Protein AF-A0A948PVT1-F1 (afdb_monomer)

Structure (mmCIF, N/CA/C/O backbone):
data_AF-A0A948PVT1-F1
#
_entry.id   AF-A0A948PVT1-F1
#
loop_
_atom_site.group_PDB
_atom_site.id
_atom_site.type_symbol
_atom_site.label_atom_id
_atom_site.label_alt_id
_atom_site.label_comp_id
_atom_site.label_asym_id
_atom_site.label_entity_id
_atom_site.label_seq_id
_atom_site.pdbx_PDB_ins_code
_atom_site.Cartn_x
_atom_site.Cartn_y
_atom_site.Cartn_z
_atom_site.occupancy
_atom_site.B_iso_or_equiv
_atom_site.auth_seq_id
_atom_site.auth_comp_id
_atom_site.auth_asym_id
_atom_site.auth_atom_id
_atom_site.pdbx_PDB_model_num
ATOM 1 N N . MET A 1 1 ? 35.122 -0.628 42.387 1.00 59.91 1 MET A N 1
ATOM 2 C CA . MET A 1 1 ? 34.030 0.249 41.908 1.00 59.91 1 MET A CA 1
ATOM 3 C C . MET A 1 1 ? 33.769 1.309 42.968 1.00 59.91 1 MET A C 1
ATOM 5 O O . MET A 1 1 ? 33.605 0.951 44.127 1.00 59.91 1 MET A O 1
ATOM 9 N N . ASN A 1 2 ? 33.865 2.592 42.617 1.00 80.88 2 ASN A N 1
ATOM 10 C CA . ASN A 1 2 ? 33.897 3.679 43.599 1.00 80.88 2 ASN A CA 1
ATOM 11 C C . ASN A 1 2 ? 32.491 3.913 44.185 1.00 80.88 2 ASN A C 1
ATOM 13 O O . ASN A 1 2 ? 31.532 3.986 43.420 1.00 80.88 2 ASN A O 1
ATOM 17 N N . LYS A 1 3 ? 32.343 4.047 45.511 1.00 75.31 3 LYS A N 1
ATOM 18 C CA . LYS A 1 3 ? 31.024 4.254 46.158 1.00 75.31 3 LYS A CA 1
ATOM 19 C C . LYS A 1 3 ? 30.284 5.476 45.589 1.00 75.31 3 LYS A C 1
ATOM 21 O O . LYS A 1 3 ? 29.066 5.450 45.453 1.00 75.31 3 LYS A O 1
ATOM 26 N N . ALA A 1 4 ? 31.037 6.493 45.169 1.00 77.19 4 ALA A N 1
ATOM 27 C CA . ALA A 1 4 ? 30.520 7.679 44.489 1.00 77.19 4 ALA A CA 1
ATOM 28 C C . ALA A 1 4 ? 29.874 7.375 43.121 1.00 77.19 4 ALA A C 1
ATOM 30 O O . ALA A 1 4 ? 28.862 7.972 42.775 1.00 77.19 4 ALA A O 1
ATOM 31 N N . ILE A 1 5 ? 30.415 6.413 42.365 1.00 76.62 5 ILE A N 1
ATOM 32 C CA . ILE A 1 5 ? 29.884 6.017 41.049 1.00 76.62 5 ILE A CA 1
ATOM 33 C C . ILE A 1 5 ? 28.556 5.268 41.216 1.00 76.62 5 ILE A C 1
ATOM 35 O O . ILE A 1 5 ? 27.619 5.501 40.460 1.00 76.62 5 ILE A O 1
ATOM 39 N N . ILE A 1 6 ? 28.451 4.416 42.241 1.00 80.38 6 ILE A N 1
ATOM 40 C CA . ILE A 1 6 ? 27.217 3.681 42.560 1.00 80.38 6 ILE A CA 1
ATOM 41 C C . ILE A 1 6 ? 26.116 4.646 43.014 1.00 80.38 6 ILE A C 1
ATOM 43 O O . ILE A 1 6 ? 24.983 4.533 42.556 1.00 80.38 6 ILE A O 1
ATOM 47 N N . ALA A 1 7 ? 26.450 5.625 43.862 1.00 79.56 7 ALA A N 1
ATOM 48 C CA . ALA A 1 7 ? 25.503 6.649 44.294 1.00 79.56 7 ALA A CA 1
ATOM 49 C C . ALA A 1 7 ? 25.009 7.500 43.112 1.00 79.56 7 ALA A C 1
ATOM 51 O O . ALA A 1 7 ? 23.809 7.704 42.971 1.00 79.56 7 ALA A O 1
ATOM 52 N N . PHE A 1 8 ? 25.909 7.930 42.222 1.00 82.62 8 PHE A N 1
ATOM 53 C CA . PHE A 1 8 ? 25.546 8.714 41.039 1.00 82.62 8 PHE A CA 1
ATOM 54 C C . PHE A 1 8 ? 24.631 7.943 40.073 1.00 82.62 8 PHE A C 1
ATOM 56 O O . PHE A 1 8 ? 23.609 8.473 39.642 1.00 82.62 8 PHE A O 1
ATOM 63 N N . LEU A 1 9 ? 24.952 6.678 39.778 1.00 80.62 9 LEU A N 1
ATOM 64 C CA . LEU A 1 9 ? 24.106 5.805 38.955 1.00 80.62 9 LEU A CA 1
ATOM 65 C C . LEU A 1 9 ? 22.734 5.564 39.596 1.00 80.62 9 LEU A C 1
ATOM 67 O O . LEU A 1 9 ? 21.724 5.617 38.900 1.00 80.62 9 LEU A O 1
ATOM 71 N N . GLY A 1 10 ? 22.686 5.355 40.914 1.00 82.56 10 GLY A N 1
ATOM 72 C CA . GLY A 1 10 ? 21.432 5.206 41.653 1.00 82.56 10 GLY A CA 1
ATOM 73 C C . GLY A 1 10 ? 20.537 6.442 41.540 1.00 82.56 10 GLY A C 1
ATOM 74 O O . GLY A 1 10 ? 19.354 6.317 41.227 1.00 82.56 10 GLY A O 1
ATOM 75 N N . THR A 1 11 ? 21.103 7.639 41.709 1.00 85.25 11 THR A N 1
ATOM 76 C CA . THR A 1 11 ? 20.364 8.903 41.569 1.00 85.25 11 THR A CA 1
ATOM 77 C C . THR A 1 11 ? 19.876 9.125 40.138 1.00 85.25 11 THR A C 1
ATOM 79 O O . THR A 1 11 ? 18.747 9.568 39.941 1.00 85.25 11 THR A O 1
A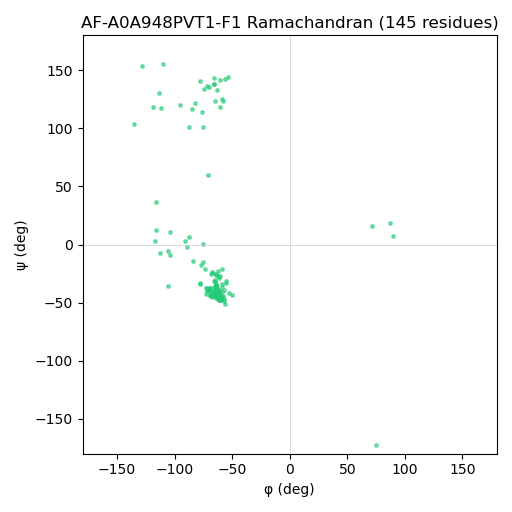TOM 82 N N . LEU A 1 12 ? 20.689 8.782 39.132 1.00 84.50 12 LEU A N 1
ATOM 83 C CA . LEU A 1 12 ? 20.317 8.906 37.720 1.00 84.50 12 LEU A CA 1
ATOM 84 C C . LEU A 1 12 ? 19.137 7.988 37.360 1.00 84.50 12 LEU A C 1
ATOM 86 O O . LEU A 1 12 ? 18.177 8.428 36.731 1.00 84.50 12 LEU A O 1
ATOM 90 N N . VAL A 1 13 ? 19.182 6.726 37.797 1.00 81.94 13 VAL A N 1
ATOM 91 C CA . VAL A 1 13 ? 18.096 5.758 37.575 1.00 81.94 13 VAL A CA 1
ATOM 92 C C . VAL A 1 13 ? 16.823 6.198 38.297 1.00 81.94 13 VAL A C 1
ATOM 94 O O . VAL A 1 13 ? 15.740 6.139 37.720 1.00 81.94 13 VAL A O 1
ATOM 97 N N . PHE A 1 14 ? 16.941 6.698 39.527 1.00 83.56 14 PHE A N 1
ATOM 98 C CA . PHE A 1 14 ? 15.799 7.209 40.280 1.00 83.56 14 PHE A CA 1
ATOM 99 C C . PHE A 1 14 ? 15.167 8.441 39.618 1.00 83.56 14 PHE A C 1
ATOM 101 O O . PHE A 1 14 ? 13.946 8.520 39.521 1.00 83.56 14 PHE A O 1
ATOM 108 N N . ALA A 1 15 ? 15.976 9.369 39.097 1.00 79.81 15 ALA A N 1
ATOM 109 C CA . ALA A 1 15 ? 15.487 10.540 38.368 1.00 79.81 15 ALA A CA 1
ATOM 110 C C . ALA A 1 15 ? 14.762 10.159 37.064 1.00 79.81 15 ALA A C 1
ATOM 112 O O . ALA A 1 15 ? 13.715 10.730 36.757 1.00 79.81 15 ALA A O 1
ATOM 113 N N . LEU A 1 16 ? 15.275 9.166 36.326 1.00 78.06 16 LEU A N 1
ATOM 114 C CA . LEU A 1 16 ? 14.607 8.609 35.144 1.00 78.06 16 LEU A CA 1
ATOM 115 C C . LEU A 1 16 ? 13.286 7.914 35.506 1.00 78.06 16 LEU A C 1
ATOM 117 O O . LEU A 1 16 ? 12.294 8.056 34.797 1.00 78.06 16 LEU A O 1
ATOM 121 N N . PHE A 1 17 ? 13.239 7.199 36.629 1.00 77.81 17 PHE A N 1
ATOM 122 C CA . PHE A 1 17 ? 12.006 6.572 37.098 1.00 77.81 17 PHE A CA 1
ATOM 123 C C . PHE A 1 17 ? 10.960 7.623 37.503 1.00 77.81 17 PHE A C 1
ATOM 125 O O . PHE A 1 17 ? 9.802 7.545 37.092 1.00 77.81 17 PHE A O 1
ATOM 132 N N . LEU A 1 18 ? 11.374 8.667 38.229 1.00 76.81 18 LEU A N 1
ATOM 133 C CA . LEU A 1 18 ? 10.490 9.767 38.623 1.00 76.81 18 LEU A CA 1
ATOM 134 C C . LEU A 1 18 ? 9.931 10.528 37.416 1.00 76.81 18 LEU A C 1
ATOM 136 O O . LEU A 1 18 ? 8.754 10.888 37.416 1.00 76.81 18 LEU A O 1
ATOM 140 N N . SER A 1 19 ? 10.750 10.761 36.384 1.00 69.38 19 SER A N 1
ATOM 141 C CA . SER A 1 19 ? 10.296 11.460 35.181 1.00 69.38 19 SER A CA 1
ATOM 142 C C . SER A 1 19 ? 9.216 10.659 34.452 1.00 69.38 19 SER A C 1
ATOM 144 O O . SER A 1 19 ? 8.179 11.223 34.114 1.00 69.38 19 SER A O 1
ATOM 146 N N . THR A 1 20 ? 9.383 9.341 34.296 1.00 72.38 20 THR A N 1
ATOM 147 C CA . THR A 1 20 ? 8.369 8.480 33.656 1.00 72.38 20 THR A CA 1
ATOM 148 C C . THR A 1 20 ? 7.032 8.481 34.404 1.00 72.38 20 THR A C 1
ATOM 150 O O . THR A 1 20 ? 5.981 8.571 33.771 1.00 72.38 20 THR A O 1
ATOM 153 N N . MET A 1 21 ? 7.063 8.479 35.742 1.00 69.38 21 MET A N 1
ATOM 154 C CA . MET A 1 21 ? 5.865 8.573 36.588 1.00 69.38 21 MET A CA 1
ATOM 155 C C . MET A 1 21 ? 5.159 9.931 36.446 1.00 69.38 21 MET A C 1
ATOM 157 O O . MET A 1 21 ? 3.934 9.987 36.344 1.00 69.38 21 MET A O 1
ATOM 161 N N . LEU A 1 22 ? 5.924 11.028 36.387 1.00 72.69 22 LEU A N 1
ATOM 162 C CA . LEU A 1 22 ? 5.386 12.374 36.160 1.00 72.69 22 LEU A CA 1
ATOM 163 C C . LEU A 1 22 ? 4.695 12.483 34.794 1.00 72.69 22 LEU A C 1
ATOM 165 O O . LEU A 1 22 ? 3.566 12.970 34.722 1.00 72.69 22 LEU A O 1
ATOM 169 N N . PHE A 1 23 ? 5.320 11.977 33.728 1.00 67.38 23 PHE A N 1
ATOM 170 C CA . PHE A 1 23 ? 4.719 11.969 32.391 1.00 67.38 23 PHE A CA 1
ATOM 171 C C . PHE A 1 23 ? 3.448 11.115 32.322 1.00 67.38 23 PHE A C 1
ATOM 173 O O . PHE A 1 23 ? 2.471 11.551 31.715 1.00 67.38 23 PHE A O 1
ATOM 180 N N . ALA A 1 24 ? 3.426 9.951 32.980 1.00 71.88 24 ALA A N 1
ATOM 181 C CA . ALA A 1 24 ? 2.231 9.111 33.055 1.00 71.88 24 ALA A CA 1
ATOM 182 C C . ALA A 1 24 ? 1.060 9.851 33.726 1.00 71.88 24 ALA A C 1
ATOM 184 O O . ALA A 1 24 ? -0.037 9.902 33.177 1.00 71.88 24 ALA A O 1
ATOM 185 N N . SER A 1 25 ? 1.318 10.523 34.853 1.00 76.38 25 SER A N 1
ATOM 186 C CA . SER A 1 25 ? 0.282 11.273 35.577 1.00 76.38 25 SER A CA 1
ATOM 187 C C . SER A 1 25 ? -0.290 12.454 34.783 1.00 76.38 25 SER A C 1
ATOM 189 O O . SER A 1 25 ? -1.486 12.740 34.858 1.00 76.38 25 SER A O 1
ATOM 191 N N . LEU A 1 26 ? 0.549 13.130 33.991 1.00 85.56 26 LEU A N 1
ATOM 192 C CA . LEU A 1 26 ? 0.132 14.258 33.162 1.00 85.56 26 LEU A CA 1
ATOM 193 C C . LEU A 1 26 ? -0.719 13.791 31.975 1.00 85.56 26 LEU A C 1
ATOM 195 O O . LEU A 1 26 ? -1.706 14.441 31.632 1.00 85.56 26 LEU A O 1
ATOM 199 N N . LEU A 1 27 ? -0.367 12.642 31.391 1.00 82.44 27 LEU A N 1
ATOM 200 C CA . LEU A 1 27 ? -1.137 12.016 30.322 1.00 82.44 27 LEU A CA 1
ATOM 201 C C . LEU A 1 27 ? -2.530 11.586 30.809 1.00 82.44 27 LEU A C 1
ATOM 203 O O . LEU A 1 27 ? -3.523 11.867 30.139 1.00 82.44 27 LEU A O 1
ATOM 207 N N . ASP A 1 28 ? -2.615 10.976 31.994 1.00 86.44 28 ASP A N 1
ATOM 208 C CA . ASP A 1 28 ? -3.887 10.563 32.599 1.00 86.44 28 ASP A CA 1
ATOM 209 C C . ASP A 1 28 ? -4.797 11.757 32.900 1.00 86.44 28 ASP A C 1
ATOM 211 O O . ASP A 1 28 ? -6.001 11.711 32.633 1.00 86.44 28 ASP A O 1
ATOM 215 N N . ALA A 1 29 ? -4.230 12.850 33.419 1.00 88.44 29 ALA A N 1
ATOM 216 C CA . ALA A 1 29 ? -4.981 14.069 33.694 1.00 88.44 29 ALA A CA 1
ATOM 217 C C . ALA A 1 29 ? -5.568 14.682 32.412 1.00 88.44 29 ALA A C 1
ATOM 219 O O . ALA A 1 29 ? -6.722 15.114 32.405 1.00 88.44 29 ALA A O 1
ATOM 220 N N . GLU A 1 30 ? -4.809 14.696 31.315 1.00 90.12 30 GLU A N 1
ATOM 221 C CA . GLU A 1 30 ? -5.286 15.226 30.036 1.00 90.12 30 GLU A CA 1
ATOM 222 C C . GLU A 1 30 ? -6.335 14.306 29.391 1.00 90.12 30 GLU A C 1
ATOM 224 O O . GLU A 1 30 ? -7.372 14.780 28.925 1.00 90.12 30 GLU A O 1
ATOM 229 N N . LEU A 1 31 ? -6.141 12.984 29.464 1.00 89.62 31 LEU A N 1
ATOM 230 C CA . LEU A 1 31 ? -7.148 12.002 29.051 1.00 89.62 31 LEU A CA 1
ATOM 231 C C . LEU A 1 31 ? -8.459 12.165 29.827 1.00 89.62 31 LEU A C 1
ATOM 233 O O . LEU A 1 31 ? -9.535 12.089 29.235 1.00 89.62 31 LEU A O 1
ATOM 237 N N . GLN A 1 32 ? -8.395 12.420 31.137 1.00 90.62 32 GLN A N 1
ATOM 238 C CA . GLN A 1 32 ? -9.593 12.678 31.936 1.00 90.62 32 GLN A CA 1
ATOM 239 C C . GLN A 1 32 ? -10.319 13.951 31.500 1.00 90.62 32 GLN A C 1
ATOM 241 O O . GLN A 1 32 ? -11.545 13.926 31.405 1.00 90.62 32 GLN A O 1
ATOM 246 N N . LYS A 1 33 ? -9.600 15.037 31.188 1.00 93.88 33 LYS A N 1
ATOM 247 C CA . LYS A 1 33 ? -10.225 16.260 30.657 1.00 93.88 33 LYS A CA 1
ATOM 248 C C . LYS A 1 33 ? -10.936 16.001 29.331 1.00 93.88 33 LYS A C 1
ATOM 250 O O . LYS A 1 33 ? -12.067 16.447 29.161 1.00 93.88 33 LYS A O 1
ATOM 255 N N . LEU A 1 34 ? -10.311 15.253 28.418 1.00 93.31 34 LEU A N 1
ATOM 256 C CA . LEU A 1 34 ? -10.924 14.879 27.139 1.00 93.31 34 LEU A CA 1
ATOM 257 C C . LEU A 1 34 ? -12.197 14.047 27.353 1.00 93.31 34 LEU A C 1
ATOM 259 O O . LEU A 1 34 ? -13.237 14.364 26.776 1.00 93.31 34 LEU A O 1
ATOM 263 N N . LYS A 1 35 ? -12.156 13.061 28.260 1.00 90.38 35 LYS A N 1
ATOM 264 C CA . LYS A 1 35 ? -13.336 12.262 28.636 1.00 90.38 35 LYS A CA 1
ATOM 265 C C . LYS A 1 35 ? -14.449 13.115 29.249 1.00 90.38 35 LYS A C 1
ATOM 267 O O . LYS A 1 35 ? -15.611 12.939 28.895 1.00 90.38 35 LYS A O 1
ATOM 272 N N . GL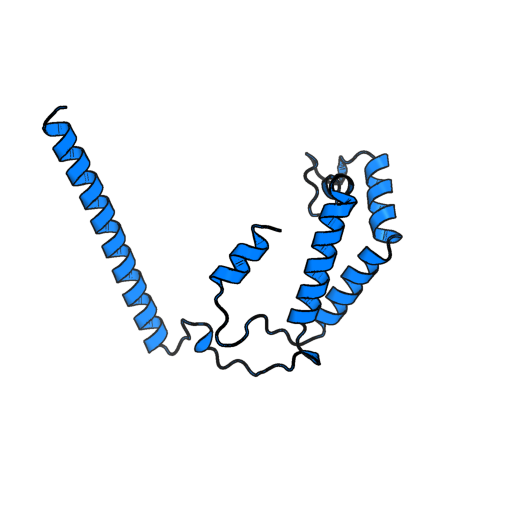N A 1 36 ? -14.114 14.055 30.134 1.00 92.81 36 GLN A N 1
ATOM 273 C CA . GLN A 1 36 ? -15.078 14.994 30.727 1.00 92.81 36 GLN A CA 1
ATOM 274 C C . GLN A 1 36 ? -15.690 15.939 29.687 1.00 92.81 36 GLN A C 1
ATOM 276 O O . GLN A 1 36 ? -16.860 16.294 29.799 1.00 92.81 36 GLN A O 1
ATOM 281 N N . ALA A 1 37 ? -14.928 16.305 28.656 1.00 94.38 37 ALA A N 1
ATOM 282 C CA . ALA A 1 37 ? -15.413 17.069 27.511 1.00 94.38 37 ALA A CA 1
ATOM 283 C C . ALA A 1 37 ? -16.253 16.230 26.526 1.00 94.38 37 ALA A C 1
ATOM 285 O O . ALA A 1 37 ? -16.701 16.753 25.507 1.00 94.38 37 ALA A O 1
ATOM 286 N N . GLY A 1 38 ? -16.464 14.937 26.802 1.00 88.88 38 GLY A N 1
ATOM 287 C CA . GLY A 1 38 ? -17.207 14.027 25.932 1.00 88.88 38 GLY A CA 1
ATOM 288 C C . GLY A 1 38 ? -16.461 13.654 24.650 1.00 88.88 38 GLY A C 1
ATOM 289 O O . GLY A 1 38 ? -17.084 13.167 23.709 1.00 88.88 38 GLY A O 1
ATOM 290 N N . ILE A 1 39 ? -15.147 13.892 24.591 1.00 89.00 39 ILE A N 1
ATOM 291 C CA . ILE A 1 39 ? -14.308 13.525 23.451 1.00 89.00 39 ILE A CA 1
ATOM 292 C C . ILE A 1 39 ? -13.941 12.042 23.593 1.00 89.00 39 ILE A C 1
ATOM 294 O O . ILE A 1 39 ? -13.319 11.674 24.593 1.00 89.00 39 ILE A O 1
ATOM 298 N N . PRO A 1 40 ? -14.284 11.192 22.608 1.00 85.31 40 PRO A N 1
ATOM 299 C CA . PRO A 1 40 ? -13.870 9.797 22.599 1.00 85.31 40 PRO A CA 1
ATOM 300 C C . PRO A 1 40 ? -12.344 9.689 22.627 1.00 85.31 40 PRO A C 1
ATOM 302 O O . PRO A 1 40 ? -11.652 10.257 21.783 1.00 85.31 40 PRO A O 1
ATOM 305 N N . THR A 1 41 ? -11.822 8.951 23.597 1.00 87.31 41 THR A N 1
ATOM 306 C CA . THR A 1 41 ? -10.380 8.704 23.777 1.00 87.31 41 THR A CA 1
ATOM 307 C C . THR A 1 41 ? -9.961 7.305 23.335 1.00 87.31 41 THR A C 1
ATOM 309 O O . THR A 1 41 ? -8.769 7.022 23.237 1.00 87.31 41 THR A O 1
ATOM 312 N N . ALA A 1 42 ? -10.934 6.444 23.033 1.00 79.94 42 ALA A N 1
ATOM 313 C CA . ALA A 1 42 ? -10.726 5.102 22.511 1.00 79.94 42 ALA A CA 1
ATOM 314 C C . ALA A 1 42 ? -11.564 4.872 21.244 1.00 79.94 42 ALA A C 1
ATOM 316 O O . ALA A 1 42 ? -12.616 5.484 21.049 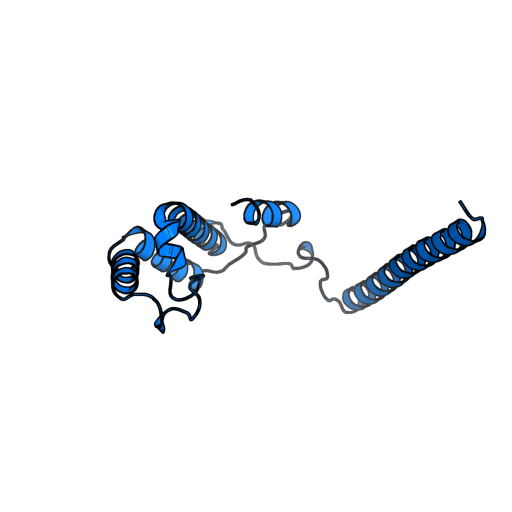1.00 79.94 42 ALA A O 1
ATOM 317 N N . ILE A 1 43 ? -11.110 3.974 20.366 1.00 72.62 43 ILE A N 1
ATOM 318 C CA . ILE A 1 43 ? -11.801 3.686 19.097 1.00 72.62 43 ILE A CA 1
ATOM 319 C C . ILE A 1 43 ? -13.168 3.038 19.359 1.00 72.62 43 ILE A C 1
ATOM 321 O O . ILE A 1 43 ? -14.110 3.255 18.606 1.00 72.62 43 ILE A O 1
ATOM 325 N N . GLU A 1 44 ? -13.306 2.275 20.442 1.00 75.19 44 GLU A N 1
ATOM 326 C CA . GLU A 1 44 ? -14.543 1.600 20.845 1.00 75.19 44 GLU A CA 1
ATOM 327 C C . GLU A 1 44 ? -15.632 2.585 21.286 1.00 75.19 44 GLU A C 1
ATOM 329 O O . GLU A 1 44 ? -16.819 2.267 21.200 1.00 75.19 44 GLU A O 1
ATOM 334 N N . GLU A 1 45 ? -15.225 3.773 21.743 1.00 79.75 45 GLU A N 1
ATOM 335 C CA . GLU A 1 45 ? -16.112 4.879 22.115 1.00 79.75 45 GLU A CA 1
ATOM 336 C C . GLU A 1 45 ? -16.652 5.603 20.867 1.00 79.75 45 GLU A C 1
ATOM 338 O O . GLU A 1 45 ? -17.682 6.277 20.929 1.00 79.75 45 GLU A O 1
ATOM 343 N N . LEU A 1 46 ? -16.009 5.419 19.706 1.00 76.31 46 LEU A N 1
ATOM 344 C CA . LEU A 1 46 ? -16.541 5.861 18.423 1.00 76.31 46 LEU A CA 1
ATOM 345 C C . LEU A 1 46 ? -17.666 4.898 18.023 1.00 76.31 46 LEU A C 1
ATOM 347 O O . LEU A 1 46 ? -17.425 3.793 17.531 1.00 76.31 46 LEU A O 1
ATOM 351 N N . ASN A 1 47 ? -18.918 5.316 18.222 1.00 76.31 47 ASN A N 1
ATOM 352 C CA . ASN A 1 47 ? -20.115 4.588 17.787 1.00 76.31 47 ASN A CA 1
ATOM 353 C C . ASN A 1 47 ? -20.268 4.622 16.251 1.00 76.31 47 ASN A C 1
ATOM 355 O O . ASN A 1 47 ? -21.217 5.180 15.702 1.00 76.31 47 ASN A O 1
ATOM 359 N N . LEU A 1 48 ? -19.272 4.086 15.544 1.00 77.69 48 LEU A N 1
ATOM 360 C CA . LEU A 1 48 ? -19.226 4.062 14.091 1.00 77.69 48 LEU A CA 1
ATOM 361 C C . LEU A 1 48 ? -20.265 3.063 13.566 1.00 77.69 48 LEU A C 1
ATOM 363 O O . LEU A 1 48 ? -20.329 1.936 14.076 1.00 77.69 48 LEU A O 1
ATOM 367 N N . PRO A 1 49 ? -21.028 3.423 12.519 1.00 78.12 49 PRO A N 1
ATOM 368 C CA . PRO A 1 49 ? -22.001 2.523 11.919 1.00 78.12 49 PRO A CA 1
ATOM 369 C C . PRO A 1 49 ? -21.309 1.268 11.379 1.00 78.12 49 PRO A C 1
ATOM 371 O O . PRO A 1 49 ? -20.182 1.317 10.869 1.00 78.12 49 PRO A O 1
ATOM 374 N N . GLU A 1 50 ? -21.961 0.118 11.527 1.00 83.81 50 GLU A N 1
ATOM 375 C CA . GLU A 1 50 ? -21.499 -1.110 10.887 1.00 83.81 50 GLU A CA 1
ATOM 376 C C . GLU A 1 50 ? -21.602 -0.971 9.368 1.00 83.81 50 GLU A C 1
ATOM 378 O O . GLU A 1 50 ? -22.562 -0.411 8.841 1.00 83.81 50 GLU A O 1
ATOM 383 N N . ILE A 1 51 ? -20.573 -1.451 8.672 1.00 85.12 51 ILE A N 1
ATOM 384 C CA . ILE A 1 51 ? -20.530 -1.490 7.214 1.00 85.12 51 ILE A CA 1
ATOM 385 C C . ILE A 1 51 ? -20.416 -2.965 6.842 1.00 85.12 51 ILE A C 1
ATOM 387 O O . ILE A 1 51 ? -19.429 -3.590 7.247 1.00 85.12 51 ILE A O 1
ATOM 391 N N . PRO A 1 52 ? -21.395 -3.535 6.118 1.00 87.81 52 PRO A N 1
ATOM 392 C CA . PRO A 1 52 ? -21.290 -4.894 5.608 1.00 87.81 52 PRO A CA 1
ATOM 393 C C . PRO A 1 52 ? -20.001 -5.071 4.805 1.00 87.81 52 PRO A C 1
ATOM 395 O O . PRO A 1 52 ? -19.590 -4.165 4.081 1.00 87.81 52 PRO A O 1
ATOM 398 N N . ASP A 1 53 ? -19.380 -6.247 4.882 1.00 85.00 53 ASP A N 1
ATOM 399 C CA . ASP A 1 53 ? -18.112 -6.518 4.191 1.00 85.00 53 ASP A CA 1
ATOM 400 C C . ASP A 1 53 ? -18.207 -6.252 2.669 1.00 85.00 53 ASP A C 1
ATOM 402 O O . ASP A 1 53 ? -17.253 -5.760 2.069 1.00 85.00 53 ASP A O 1
ATOM 406 N N . SER A 1 54 ? -19.374 -6.479 2.051 1.00 87.56 54 SER A N 1
ATOM 407 C CA . SER A 1 54 ? -19.643 -6.179 0.632 1.00 87.56 54 SER A CA 1
ATOM 408 C C . SER A 1 54 ? -19.584 -4.689 0.279 1.00 87.56 54 SER A C 1
ATOM 410 O O . SER A 1 54 ? -19.329 -4.341 -0.873 1.00 87.56 54 SER A O 1
ATOM 412 N N . GLU A 1 55 ? -19.824 -3.816 1.255 1.00 89.88 55 GLU A N 1
ATOM 413 C CA . GLU A 1 55 ? -19.826 -2.357 1.115 1.00 89.88 55 GLU A CA 1
ATOM 414 C C . GLU A 1 55 ? -18.576 -1.708 1.726 1.00 89.88 55 GLU A C 1
ATOM 416 O O . GLU A 1 55 ? -18.372 -0.503 1.579 1.00 89.88 55 GLU A O 1
ATOM 421 N N . ASN A 1 56 ? -17.719 -2.491 2.392 1.00 89.88 56 ASN A N 1
ATOM 422 C CA . ASN A 1 56 ? -16.557 -1.981 3.103 1.00 89.88 56 ASN A CA 1
ATOM 423 C C . ASN A 1 56 ? -15.332 -1.869 2.187 1.00 89.88 56 ASN A C 1
ATOM 425 O O . ASN A 1 56 ? -14.598 -2.834 1.952 1.00 89.88 56 ASN A O 1
ATOM 429 N N . GLY A 1 57 ? -15.055 -0.647 1.739 1.00 91.56 57 GLY A N 1
ATOM 430 C CA . GLY A 1 57 ? -13.887 -0.319 0.925 1.00 91.56 57 GLY A CA 1
ATOM 431 C C . GLY A 1 57 ? -12.554 -0.653 1.599 1.00 91.56 57 GLY A C 1
ATOM 432 O O . GLY A 1 57 ? -11.573 -0.892 0.901 1.00 91.56 57 GLY A O 1
ATOM 433 N N . ALA A 1 58 ? -12.499 -0.782 2.932 1.00 90.19 58 ALA A N 1
ATOM 434 C CA . ALA A 1 58 ? -11.273 -1.173 3.631 1.00 90.19 58 ALA A CA 1
ATOM 435 C C . ALA A 1 58 ? -10.825 -2.605 3.283 1.00 90.19 58 ALA A C 1
ATOM 437 O O . ALA A 1 58 ? -9.627 -2.885 3.253 1.00 90.19 58 ALA A O 1
ATOM 438 N N . LEU A 1 59 ? -11.764 -3.509 2.979 1.00 89.88 59 LEU A N 1
ATOM 439 C CA . LEU A 1 59 ? -11.432 -4.862 2.526 1.00 89.88 59 LEU A CA 1
ATOM 440 C C . LEU A 1 59 ? -10.881 -4.853 1.098 1.00 89.88 59 LEU A C 1
ATOM 442 O O . LEU A 1 59 ? -9.899 -5.535 0.817 1.00 89.88 59 LEU A O 1
ATOM 446 N N . VAL A 1 60 ? -11.456 -4.023 0.226 1.00 92.12 60 VAL A N 1
ATOM 447 C CA . VAL A 1 60 ? -10.959 -3.819 -1.144 1.00 92.12 60 VAL A CA 1
ATOM 448 C C . VAL A 1 60 ? -9.570 -3.170 -1.122 1.00 92.12 60 VAL A C 1
ATOM 450 O O . VAL A 1 60 ? -8.667 -3.596 -1.837 1.00 92.12 60 VAL A O 1
ATOM 453 N N . TYR A 1 61 ? -9.350 -2.200 -0.234 1.00 90.06 61 TYR A N 1
ATOM 454 C CA . TYR A 1 61 ? -8.041 -1.586 -0.026 1.00 90.06 61 TYR A CA 1
ATOM 455 C C . TYR A 1 61 ? -7.002 -2.592 0.491 1.00 90.06 61 TYR A C 1
ATOM 457 O O . TYR A 1 61 ? -5.837 -2.558 0.090 1.00 90.06 61 TYR A O 1
ATOM 465 N N . LYS A 1 62 ? -7.414 -3.531 1.353 1.00 88.69 62 LYS A N 1
ATOM 466 C CA . LYS A 1 62 ? -6.558 -4.631 1.814 1.00 88.69 62 LYS A CA 1
ATOM 467 C C . LYS A 1 62 ? -6.165 -5.564 0.664 1.00 88.69 62 LYS A C 1
ATOM 469 O O . LYS A 1 62 ? -5.013 -5.988 0.610 1.00 88.69 62 LYS A O 1
ATOM 474 N N . GLU A 1 63 ? -7.084 -5.854 -0.257 1.00 91.25 63 GLU A N 1
ATOM 475 C CA . GLU A 1 63 ? -6.790 -6.612 -1.482 1.00 91.25 63 GLU A CA 1
ATOM 476 C C . GLU A 1 63 ? -5.759 -5.879 -2.354 1.00 91.25 63 GLU A C 1
ATOM 478 O O . GLU A 1 63 ? -4.753 -6.476 -2.732 1.00 91.25 63 GLU A O 1
ATOM 483 N N . ALA A 1 64 ? -5.950 -4.574 -2.590 1.00 92.62 64 ALA A N 1
ATOM 484 C CA . ALA A 1 64 ? -4.997 -3.752 -3.341 1.00 92.62 64 ALA A CA 1
ATOM 485 C C . ALA A 1 64 ? -3.610 -3.746 -2.683 1.00 92.62 64 ALA A C 1
ATOM 487 O O . ALA A 1 64 ? -2.599 -3.943 -3.352 1.00 92.62 64 ALA A O 1
ATOM 488 N N . SER A 1 65 ? -3.568 -3.575 -1.359 1.00 87.75 65 SER A N 1
ATOM 489 C CA . SER A 1 65 ? -2.325 -3.546 -0.581 1.00 87.75 65 SER A CA 1
ATOM 490 C C . SER A 1 65 ? -1.573 -4.875 -0.660 1.00 87.75 65 SER A C 1
ATOM 492 O O . SER A 1 65 ? -0.356 -4.881 -0.828 1.00 87.75 65 SER A O 1
ATOM 494 N N . LYS A 1 66 ? -2.290 -6.005 -0.589 1.00 90.38 66 LYS A N 1
ATOM 495 C CA . LYS A 1 66 ? -1.694 -7.332 -0.773 1.00 90.38 66 LYS A CA 1
ATOM 496 C C . LYS A 1 66 ? -1.097 -7.479 -2.173 1.00 90.38 66 LYS A C 1
ATOM 498 O O . LYS A 1 66 ? 0.049 -7.891 -2.295 1.00 90.38 66 LYS A O 1
ATOM 503 N N . LEU A 1 67 ? -1.847 -7.095 -3.207 1.00 93.38 67 LEU A N 1
ATOM 504 C CA . LEU A 1 67 ? -1.383 -7.182 -4.591 1.00 93.38 67 LEU A CA 1
ATOM 505 C C . LEU A 1 67 ? -0.145 -6.307 -4.841 1.00 93.38 67 LEU A C 1
ATOM 507 O O . LEU A 1 67 ? 0.791 -6.749 -5.497 1.00 93.38 67 LEU A O 1
ATOM 511 N N . ILE A 1 68 ? -0.100 -5.096 -4.274 1.00 90.50 68 ILE A N 1
ATOM 512 C CA . ILE A 1 68 ? 1.102 -4.249 -4.306 1.00 90.50 68 ILE A CA 1
ATOM 513 C C . ILE A 1 68 ? 2.278 -4.960 -3.628 1.00 90.50 68 ILE A C 1
ATOM 515 O O . ILE A 1 68 ? 3.365 -4.981 -4.196 1.00 90.50 68 ILE A O 1
ATOM 519 N N . GLY A 1 69 ? 2.072 -5.559 -2.451 1.00 89.00 69 GLY A N 1
ATOM 520 C CA . GLY A 1 69 ? 3.112 -6.318 -1.751 1.00 89.00 69 GLY A CA 1
ATOM 521 C C . GLY A 1 69 ? 3.679 -7.457 -2.602 1.00 89.00 69 GLY A C 1
ATOM 522 O O . GLY A 1 69 ? 4.895 -7.563 -2.763 1.00 89.00 69 GLY A O 1
ATOM 523 N N . ASP A 1 70 ? 2.806 -8.247 -3.228 1.00 91.31 70 ASP A N 1
ATOM 524 C CA . ASP A 1 70 ? 3.204 -9.336 -4.125 1.00 91.31 70 ASP A CA 1
ATOM 525 C C . ASP A 1 70 ? 4.001 -8.804 -5.339 1.00 91.31 70 ASP A C 1
ATOM 527 O O . ASP A 1 70 ? 5.030 -9.372 -5.715 1.00 91.31 70 ASP A O 1
ATOM 531 N N . LEU A 1 71 ? 3.584 -7.670 -5.918 1.00 91.19 71 LEU A N 1
ATOM 532 C CA . LEU A 1 71 ? 4.284 -7.007 -7.025 1.00 91.19 71 LEU A CA 1
ATOM 533 C C . LEU A 1 71 ? 5.658 -6.461 -6.622 1.00 91.19 71 LEU A C 1
ATOM 535 O O . LEU A 1 71 ? 6.608 -6.607 -7.390 1.00 91.19 71 LEU A O 1
ATOM 539 N N . VAL A 1 72 ? 5.784 -5.871 -5.432 1.00 89.06 72 VAL A N 1
ATOM 540 C CA . VAL A 1 72 ? 7.065 -5.389 -4.890 1.00 89.06 72 VAL A CA 1
ATOM 541 C C . VAL A 1 72 ? 8.048 -6.546 -4.742 1.00 89.06 72 VAL A C 1
ATOM 543 O O . VAL A 1 72 ? 9.204 -6.425 -5.140 1.00 89.06 72 VAL A O 1
ATOM 546 N N . GLN A 1 73 ? 7.595 -7.685 -4.213 1.00 90.06 73 GLN A N 1
ATOM 547 C CA . GLN A 1 73 ? 8.447 -8.865 -4.057 1.00 90.06 73 GLN A CA 1
ATOM 548 C C . GLN A 1 73 ? 8.863 -9.444 -5.417 1.00 90.06 73 GLN A C 1
ATOM 550 O O . GLN A 1 73 ? 10.027 -9.791 -5.623 1.00 90.06 73 GLN A O 1
ATOM 555 N N . LYS A 1 74 ? 7.928 -9.505 -6.372 1.00 93.69 74 LYS A N 1
ATOM 556 C CA . LYS A 1 74 ? 8.146 -10.060 -7.717 1.00 93.69 74 LYS A CA 1
ATOM 557 C C . LYS A 1 74 ? 9.055 -9.190 -8.592 1.00 93.69 74 LYS A C 1
ATOM 559 O O . LYS A 1 74 ? 9.885 -9.730 -9.319 1.00 93.69 74 LYS A O 1
ATOM 564 N N . TYR A 1 75 ? 8.923 -7.867 -8.508 1.00 92.00 75 TYR A N 1
ATOM 565 C CA . TYR A 1 75 ? 9.622 -6.885 -9.350 1.00 92.00 75 TYR A CA 1
ATOM 566 C C . TYR A 1 75 ? 10.562 -5.988 -8.539 1.00 92.00 75 TYR A C 1
ATOM 568 O O . TYR A 1 75 ? 10.691 -4.792 -8.797 1.00 92.00 75 TYR A O 1
ATOM 576 N N . ARG A 1 76 ? 11.213 -6.563 -7.521 1.00 88.88 76 ARG A N 1
ATOM 577 C CA . ARG A 1 76 ? 12.004 -5.823 -6.527 1.00 88.88 76 ARG A CA 1
ATOM 578 C C . ARG A 1 76 ? 13.002 -4.849 -7.149 1.00 88.88 76 ARG A C 1
ATOM 580 O O . ARG A 1 76 ? 13.097 -3.718 -6.691 1.00 88.88 76 ARG A O 1
ATOM 587 N N . LYS A 1 77 ? 13.710 -5.280 -8.200 1.00 88.81 77 LYS A N 1
ATOM 588 C CA . LYS A 1 77 ? 14.713 -4.458 -8.891 1.00 88.81 77 LYS A CA 1
ATOM 589 C C . LYS A 1 77 ? 14.072 -3.287 -9.621 1.00 88.81 77 LYS A C 1
ATOM 591 O O . LYS A 1 77 ? 14.554 -2.174 -9.520 1.00 88.81 77 LYS A O 1
ATOM 596 N N . GLU A 1 78 ? 12.985 -3.518 -10.348 1.00 89.50 78 GLU A N 1
ATOM 597 C CA . GLU A 1 78 ? 12.254 -2.466 -11.055 1.00 89.50 78 GLU A CA 1
ATOM 598 C C . GLU A 1 78 ? 11.643 -1.454 -10.074 1.00 89.50 78 GLU A C 1
ATOM 600 O O . GLU A 1 78 ? 11.627 -0.257 -10.355 1.00 89.50 78 GLU A O 1
ATOM 605 N N . PHE A 1 79 ? 11.203 -1.912 -8.897 1.00 87.50 79 PHE A N 1
ATOM 606 C CA . PHE A 1 79 ? 10.690 -1.043 -7.838 1.00 87.50 79 PHE A CA 1
ATOM 607 C C . PHE A 1 79 ? 11.736 -0.073 -7.273 1.00 87.50 79 PHE A C 1
ATOM 609 O O . PHE A 1 79 ? 11.355 1.015 -6.843 1.00 87.50 79 PHE A O 1
ATOM 616 N N . GLU A 1 80 ? 13.034 -0.395 -7.330 1.00 85.81 80 GLU A N 1
ATOM 617 C CA . GLU A 1 80 ? 14.100 0.547 -6.948 1.00 85.81 80 GLU A CA 1
ATOM 618 C C . GLU A 1 80 ? 14.082 1.812 -7.815 1.00 85.81 80 GLU A C 1
ATOM 620 O O . GLU A 1 80 ? 14.457 2.880 -7.339 1.00 85.81 80 GLU A O 1
ATOM 625 N N . TYR A 1 81 ? 13.587 1.708 -9.051 1.00 87.25 81 TYR A N 1
ATOM 626 C CA . TYR A 1 81 ? 13.542 2.780 -10.045 1.00 87.25 81 TYR A CA 1
ATOM 627 C C . TYR A 1 81 ? 12.137 3.388 -10.223 1.00 87.25 81 TYR A C 1
ATOM 629 O O . TYR A 1 81 ? 11.914 4.151 -11.159 1.00 87.25 81 TYR A O 1
ATOM 637 N N . MET A 1 82 ? 11.169 3.067 -9.356 1.00 84.81 82 MET A N 1
ATOM 638 C CA . MET A 1 82 ? 9.807 3.615 -9.440 1.00 84.81 82 MET A CA 1
ATOM 639 C C . MET A 1 82 ? 9.769 5.140 -9.193 1.00 84.81 82 MET A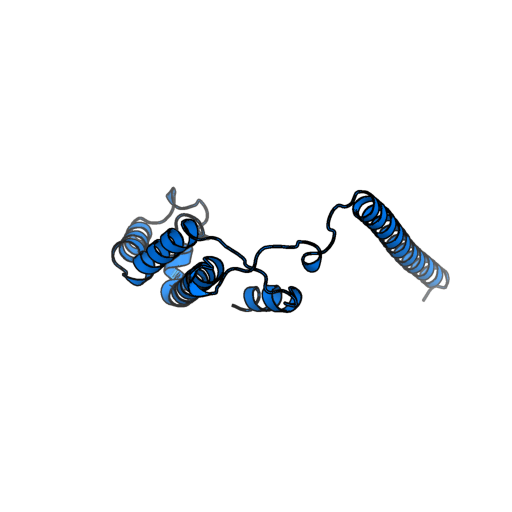 C 1
ATOM 641 O O . MET A 1 82 ? 10.449 5.621 -8.289 1.00 84.81 82 MET A O 1
ATOM 645 N N . PRO A 1 83 ? 8.907 5.914 -9.885 1.00 74.44 83 PRO A N 1
ATOM 646 C CA . PRO A 1 83 ? 8.894 7.381 -9.782 1.00 74.44 83 PRO A CA 1
ATOM 647 C C . PRO A 1 83 ? 8.588 7.957 -8.388 1.00 74.44 83 PRO A C 1
ATOM 649 O O . PRO A 1 83 ? 9.022 9.063 -8.084 1.00 74.44 83 PRO A O 1
ATOM 652 N N . TYR A 1 84 ? 7.824 7.239 -7.554 1.00 67.38 84 TYR A N 1
ATOM 653 C CA . TYR A 1 84 ? 7.364 7.728 -6.243 1.00 67.38 84 TYR A CA 1
ATOM 654 C C . TYR A 1 84 ? 8.100 7.091 -5.051 1.00 67.38 84 TYR A C 1
ATOM 656 O O . TYR A 1 84 ? 8.372 7.770 -4.068 1.00 67.38 84 TYR A O 1
ATOM 664 N N . ASN A 1 85 ? 8.452 5.804 -5.152 1.00 62.00 85 ASN A N 1
ATOM 665 C CA . ASN A 1 85 ? 9.066 5.018 -4.069 1.00 62.00 85 ASN A CA 1
ATOM 666 C C . ASN A 1 85 ? 10.483 4.519 -4.400 1.00 62.00 85 ASN A C 1
ATOM 668 O O . ASN A 1 85 ? 11.054 3.751 -3.627 1.00 62.00 85 ASN A O 1
ATOM 672 N N . GLY A 1 86 ? 11.029 4.888 -5.561 1.00 60.88 86 GLY A N 1
ATOM 673 C CA . GLY A 1 86 ? 12.355 4.459 -5.975 1.00 60.88 86 GLY A CA 1
ATOM 674 C C . GLY A 1 86 ? 13.439 5.024 -5.062 1.00 60.88 86 GLY A C 1
ATOM 675 O O . GLY A 1 86 ? 13.406 6.192 -4.680 1.00 60.88 86 GLY A O 1
ATOM 676 N N . ILE A 1 87 ? 14.415 4.187 -4.722 1.00 66.25 87 ILE A N 1
ATOM 677 C CA . ILE A 1 87 ? 15.556 4.537 -3.861 1.00 66.25 87 ILE A CA 1
ATOM 678 C C . ILE A 1 87 ? 16.733 5.128 -4.652 1.00 66.25 87 ILE A C 1
ATOM 680 O O . ILE A 1 87 ? 17.807 5.344 -4.093 1.00 66.25 87 ILE A O 1
ATOM 684 N N . VAL A 1 88 ? 16.557 5.375 -5.955 1.00 68.81 88 VAL A N 1
ATOM 685 C CA . VAL A 1 88 ? 17.612 5.910 -6.824 1.00 68.81 88 VAL A CA 1
ATOM 686 C C . VAL A 1 88 ? 17.997 7.316 -6.391 1.00 68.81 88 VAL A C 1
ATOM 688 O O . VAL A 1 88 ? 17.183 8.243 -6.362 1.00 68.81 88 VAL A O 1
ATOM 691 N N . GLU A 1 89 ? 19.284 7.481 -6.108 1.00 67.56 89 GLU A N 1
ATOM 692 C CA . GLU A 1 89 ? 19.866 8.755 -5.730 1.00 67.56 89 GLU A CA 1
ATOM 693 C C . GLU A 1 89 ? 19.680 9.794 -6.851 1.00 67.56 89 GLU A C 1
ATOM 695 O O . GLU A 1 89 ? 20.145 9.637 -7.980 1.00 67.56 89 GLU A O 1
ATOM 700 N N . GLY A 1 90 ? 18.961 10.875 -6.539 1.00 71.38 90 GLY A N 1
ATOM 701 C CA . GLY A 1 90 ? 18.616 11.924 -7.503 1.00 71.38 90 GLY A CA 1
ATOM 702 C C . GLY A 1 90 ? 17.303 11.720 -8.266 1.00 71.38 90 GLY A C 1
ATOM 703 O O . GLY A 1 90 ? 17.000 12.533 -9.139 1.00 71.38 90 GLY A O 1
ATOM 704 N N . GLY A 1 91 ? 16.513 10.710 -7.894 1.00 75.94 91 GLY A N 1
ATOM 705 C CA . GLY A 1 91 ? 15.117 10.558 -8.293 1.00 75.94 91 GLY A CA 1
ATOM 706 C C . GLY A 1 91 ? 14.903 10.100 -9.735 1.00 75.94 91 GLY A C 1
ATOM 707 O O . GLY A 1 91 ? 15.836 9.754 -10.465 1.00 75.94 91 GLY A O 1
ATOM 708 N N . TRP A 1 92 ? 13.634 10.109 -10.151 1.00 81.50 92 TRP A N 1
ATOM 709 C CA . TRP A 1 92 ? 13.202 9.657 -11.476 1.00 81.50 92 TRP A CA 1
ATOM 710 C C . TRP A 1 92 ? 13.980 10.323 -12.615 1.00 81.50 92 TRP A C 1
ATOM 712 O O . TRP A 1 92 ? 14.417 9.643 -13.538 1.00 81.50 92 TRP A O 1
ATOM 722 N N . GLU A 1 93 ? 14.247 11.627 -12.525 1.00 83.81 93 GLU A N 1
ATOM 723 C CA . GLU A 1 93 ? 14.924 12.377 -13.590 1.00 83.81 93 GLU A CA 1
ATOM 724 C C . GLU A 1 93 ? 16.313 11.827 -13.932 1.00 83.81 93 GLU A C 1
ATOM 726 O O . GLU A 1 93 ? 16.668 11.755 -15.111 1.00 83.81 93 GLU A O 1
ATOM 731 N N . LYS A 1 94 ? 17.063 11.360 -12.926 1.00 84.88 94 LYS A N 1
ATOM 732 C CA . LYS A 1 94 ? 18.413 10.799 -13.097 1.00 84.88 94 LYS A CA 1
ATOM 733 C C . LYS A 1 94 ? 18.433 9.293 -13.356 1.00 84.88 94 LYS A C 1
ATOM 735 O O . LYS A 1 94 ? 19.507 8.724 -13.548 1.00 84.88 94 LYS A O 1
ATOM 740 N N . THR A 1 95 ? 17.273 8.640 -13.365 1.00 86.56 95 THR A N 1
ATOM 741 C CA . THR A 1 95 ? 17.183 7.212 -13.680 1.00 86.56 95 THR A CA 1
ATOM 742 C C . THR A 1 95 ? 17.639 6.971 -15.125 1.00 86.56 95 THR A C 1
ATOM 744 O O . THR A 1 95 ? 17.194 7.699 -16.017 1.00 86.56 95 THR A O 1
ATOM 747 N N . PRO A 1 96 ? 18.510 5.975 -15.392 1.00 90.69 96 PRO A N 1
ATOM 748 C C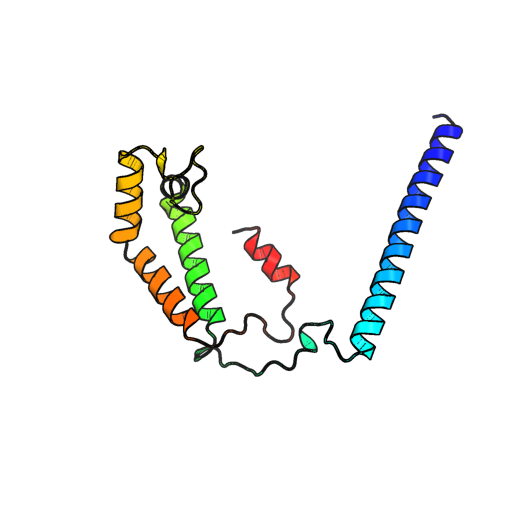A . PRO A 1 96 ? 18.916 5.653 -16.756 1.00 90.69 96 PRO A CA 1
ATOM 749 C C . PRO A 1 96 ? 17.711 5.349 -17.652 1.00 90.69 96 PRO A C 1
ATOM 751 O O . PRO A 1 96 ? 16.759 4.699 -17.218 1.00 90.69 96 PRO A O 1
ATOM 754 N N . GLU A 1 97 ? 17.769 5.774 -18.914 1.00 91.62 97 GLU A N 1
ATOM 755 C CA . GLU A 1 97 ? 16.631 5.689 -19.842 1.00 91.62 97 GLU A CA 1
ATOM 756 C C . GLU A 1 97 ? 16.128 4.249 -20.048 1.00 91.62 97 GLU A C 1
ATOM 758 O O . GLU A 1 97 ? 14.927 4.005 -20.146 1.00 91.62 97 GLU A O 1
ATOM 763 N N . GLU A 1 98 ? 17.039 3.273 -20.026 1.00 92.38 98 GLU A N 1
ATOM 764 C CA . GLU A 1 98 ? 16.702 1.846 -20.074 1.00 92.38 98 GLU A CA 1
ATOM 765 C C . GLU A 1 98 ? 15.775 1.434 -18.920 1.00 92.38 98 GLU A C 1
ATOM 767 O O . GLU A 1 98 ? 14.770 0.753 -19.134 1.00 92.38 98 GLU A O 1
ATOM 772 N N . TRP A 1 99 ? 16.072 1.891 -17.701 1.00 91.12 99 TRP A N 1
ATOM 773 C CA . TRP A 1 99 ? 15.261 1.603 -16.521 1.00 91.12 99 TRP A CA 1
ATOM 774 C C . TRP A 1 99 ? 13.944 2.368 -16.534 1.00 91.12 99 TRP A C 1
ATOM 776 O O . TRP A 1 99 ? 12.918 1.783 -16.188 1.00 91.12 99 TRP A O 1
ATOM 786 N N . LYS A 1 100 ? 13.936 3.623 -17.005 1.00 91.00 100 LYS A N 1
ATOM 787 C CA . LYS A 1 100 ? 12.692 4.385 -17.188 1.00 91.00 100 LYS A CA 1
ATOM 788 C C . LYS A 1 100 ? 11.731 3.647 -18.110 1.00 91.00 100 LYS A C 1
ATOM 790 O O . LYS A 1 100 ? 10.575 3.438 -17.748 1.00 91.00 100 LYS A O 1
ATOM 795 N N . LYS A 1 101 ? 12.228 3.188 -19.264 1.00 92.81 101 LYS A N 1
ATOM 796 C CA . LYS A 1 101 ? 11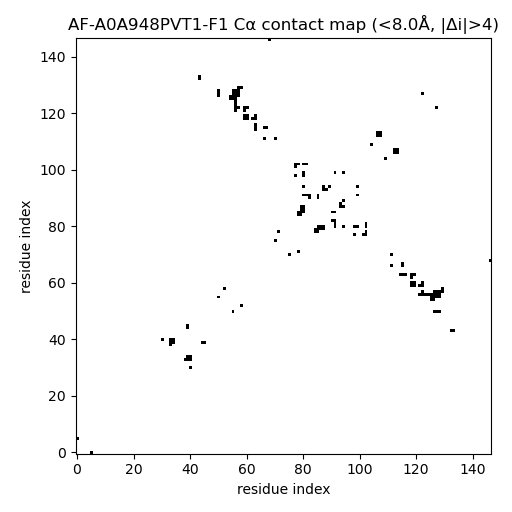.439 2.406 -20.218 1.00 92.81 101 LYS A CA 1
ATOM 797 C C . LYS A 1 101 ? 10.948 1.100 -19.601 1.00 92.81 101 LYS A C 1
ATOM 799 O O . LYS A 1 101 ? 9.764 0.802 -19.683 1.00 92.81 101 LYS A O 1
ATOM 804 N N . LYS A 1 102 ? 11.826 0.350 -18.928 1.00 93.25 102 LYS A N 1
ATOM 805 C CA . LYS A 1 102 ? 11.466 -0.929 -18.302 1.00 93.25 102 LYS A CA 1
ATOM 806 C C . LYS A 1 102 ? 10.371 -0.778 -17.240 1.00 93.25 102 LYS A C 1
ATOM 808 O O . LYS A 1 102 ? 9.443 -1.581 -17.204 1.00 93.25 102 LYS A O 1
ATOM 813 N N . VAL A 1 103 ? 10.466 0.246 -16.390 1.00 91.50 103 VAL A N 1
ATOM 814 C CA . VAL A 1 103 ? 9.459 0.544 -15.359 1.00 91.50 103 VAL A CA 1
ATOM 815 C C . VAL A 1 103 ? 8.157 1.034 -15.987 1.00 91.50 103 VAL A C 1
ATOM 817 O O . VAL A 1 103 ? 7.087 0.580 -15.587 1.00 91.50 103 VAL A O 1
ATOM 820 N N . ALA A 1 104 ? 8.225 1.914 -16.989 1.00 91.44 104 ALA A N 1
ATOM 821 C CA . ALA A 1 104 ? 7.041 2.383 -17.702 1.00 91.44 104 ALA A CA 1
ATOM 822 C C . ALA A 1 104 ? 6.300 1.221 -18.380 1.00 91.44 104 ALA A C 1
ATOM 824 O O . ALA A 1 104 ? 5.094 1.077 -18.191 1.00 91.44 104 ALA A O 1
ATOM 825 N N . ASP A 1 105 ? 7.021 0.350 -19.088 1.00 94.31 105 ASP A N 1
ATOM 826 C CA . ASP A 1 105 ? 6.445 -0.826 -19.741 1.00 94.31 105 ASP A CA 1
ATOM 827 C C . ASP A 1 105 ? 5.836 -1.791 -18.709 1.00 94.31 105 ASP A C 1
ATOM 829 O O . ASP A 1 105 ? 4.739 -2.313 -18.917 1.00 94.31 105 ASP A O 1
ATOM 833 N N . LEU A 1 106 ? 6.499 -1.986 -17.561 1.00 92.81 106 LEU A N 1
ATOM 834 C CA . LEU A 1 106 ? 5.964 -2.790 -16.462 1.00 92.81 106 LEU A CA 1
ATOM 835 C C . LEU A 1 106 ? 4.634 -2.226 -15.943 1.00 92.81 106 LEU A C 1
ATOM 837 O O . LEU A 1 106 ? 3.689 -2.988 -15.774 1.00 92.81 106 LEU A O 1
ATOM 841 N N . ILE A 1 107 ? 4.538 -0.918 -15.701 1.00 90.75 107 ILE A N 1
ATOM 842 C CA . ILE A 1 107 ? 3.316 -0.290 -15.172 1.00 90.75 107 ILE A CA 1
ATOM 843 C C . ILE A 1 107 ? 2.188 -0.313 -16.209 1.00 90.75 107 ILE A C 1
ATOM 845 O O . ILE A 1 107 ? 1.045 -0.613 -15.868 1.00 90.75 107 ILE A O 1
ATOM 849 N N . LEU A 1 108 ? 2.499 0.012 -17.467 1.00 91.75 108 LEU A N 1
ATOM 850 C CA . LEU A 1 108 ? 1.498 0.205 -18.517 1.00 91.75 108 LEU A CA 1
ATOM 851 C C . LEU A 1 108 ? 0.955 -1.111 -19.079 1.00 91.75 108 LEU A C 1
ATOM 853 O O . LEU A 1 108 ? -0.215 -1.165 -19.456 1.00 91.75 108 LEU A O 1
ATOM 857 N N . TYR A 1 109 ? 1.776 -2.163 -19.140 1.00 94.50 109 TYR A N 1
ATOM 858 C CA . TYR A 1 109 ? 1.408 -3.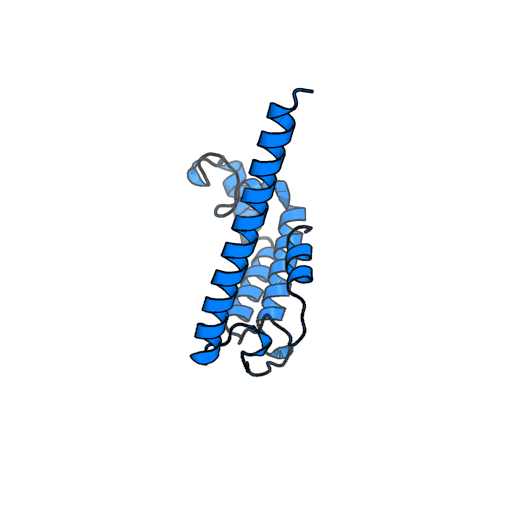408 -19.824 1.00 94.50 109 TYR A CA 1
ATOM 859 C C . TYR A 1 109 ? 1.225 -4.610 -18.898 1.00 94.50 109 TYR A C 1
ATOM 861 O O . TYR A 1 109 ? 0.747 -5.650 -19.354 1.00 94.50 109 TYR A O 1
ATOM 869 N N . ASN A 1 110 ? 1.550 -4.505 -17.607 1.00 94.75 110 ASN A N 1
ATOM 870 C CA . ASN A 1 110 ? 1.241 -5.572 -16.662 1.00 94.75 110 ASN A CA 1
ATOM 871 C C . ASN A 1 110 ? -0.204 -5.429 -16.136 1.00 94.75 110 ASN A C 1
ATOM 873 O O . ASN A 1 110 ? -0.510 -4.467 -15.422 1.00 94.75 110 ASN A O 1
ATOM 877 N N . PRO A 1 111 ? -1.096 -6.402 -16.406 1.00 96.12 111 PRO A N 1
ATOM 878 C CA . PRO A 1 111 ? -2.484 -6.340 -15.952 1.00 96.12 111 PRO A CA 1
ATOM 879 C C . PRO A 1 111 ? -2.630 -6.331 -14.422 1.00 96.12 111 PRO A C 1
ATOM 881 O O . PRO A 1 111 ? -3.637 -5.839 -13.916 1.00 96.12 111 PRO A O 1
ATOM 884 N N . GLU A 1 112 ? -1.644 -6.827 -13.667 1.00 95.69 112 GLU A N 1
ATOM 885 C CA . GLU A 1 112 ? -1.651 -6.777 -12.200 1.00 95.69 112 GLU A CA 1
ATOM 886 C C . GLU A 1 112 ? -1.554 -5.328 -11.690 1.00 95.69 112 GLU A C 1
ATOM 888 O O . GLU A 1 112 ? -2.250 -4.970 -10.741 1.00 95.69 112 GLU A O 1
ATOM 893 N N . PHE A 1 113 ? -0.784 -4.457 -12.356 1.00 92.56 113 PHE A N 1
ATOM 894 C CA . PHE A 1 113 ? -0.730 -3.030 -12.012 1.00 92.56 113 PHE A CA 1
ATOM 895 C C . PHE A 1 113 ? -2.049 -2.327 -12.335 1.00 92.56 113 PHE A C 1
ATOM 897 O O . PHE A 1 113 ? -2.582 -1.603 -11.495 1.00 92.56 113 PHE A O 1
ATOM 904 N N . ALA A 1 114 ? -2.640 -2.603 -13.501 1.00 93.81 114 ALA A N 1
ATOM 905 C CA . ALA A 1 114 ? -3.975 -2.104 -13.831 1.00 93.81 114 ALA A CA 1
ATOM 906 C C . ALA A 1 114 ? -5.016 -2.547 -12.786 1.00 93.81 114 ALA A C 1
ATOM 908 O O . ALA A 1 114 ? -5.867 -1.759 -12.369 1.00 93.81 114 ALA A O 1
ATOM 909 N N . ARG A 1 115 ? -4.912 -3.791 -12.303 1.00 96.44 115 ARG A N 1
ATOM 910 C CA . ARG A 1 115 ? -5.794 -4.327 -11.265 1.00 96.44 115 ARG A CA 1
ATOM 911 C C . ARG A 1 115 ? -5.649 -3.595 -9.932 1.00 96.44 115 ARG A C 1
ATOM 913 O O . ARG A 1 115 ? -6.666 -3.354 -9.284 1.00 96.44 115 ARG A O 1
ATOM 920 N N . VAL A 1 116 ? -4.435 -3.203 -9.537 1.00 94.38 116 VAL A N 1
ATOM 921 C CA . VAL A 1 116 ? -4.220 -2.358 -8.349 1.00 94.38 116 VAL A CA 1
ATOM 922 C C . VAL A 1 116 ? -5.015 -1.059 -8.471 1.00 94.38 116 VAL A C 1
ATOM 924 O O . VAL A 1 116 ? -5.794 -0.744 -7.573 1.00 94.38 116 VAL A O 1
ATOM 927 N N . TYR A 1 117 ? -4.883 -0.334 -9.586 1.00 93.00 117 TYR A N 1
ATOM 928 C CA . TYR A 1 117 ? -5.594 0.935 -9.775 1.00 93.00 117 TYR A CA 1
ATOM 929 C C . TYR A 1 117 ? -7.116 0.762 -9.781 1.00 93.00 117 TYR A C 1
ATOM 931 O O . TYR A 1 117 ? -7.809 1.545 -9.140 1.00 93.00 117 TYR A O 1
ATOM 939 N N . GLN A 1 118 ? -7.634 -0.303 -10.397 1.00 96.62 118 GLN A N 1
ATOM 940 C CA . GLN A 1 118 ? -9.066 -0.628 -10.352 1.00 96.62 118 GLN A CA 1
ATOM 941 C C . GLN A 1 118 ? -9.566 -0.889 -8.925 1.00 96.62 118 GLN A C 1
ATOM 943 O O . GLN A 1 118 ? -10.663 -0.469 -8.562 1.00 96.62 118 GLN A O 1
ATOM 948 N N . LEU A 1 119 ? -8.784 -1.596 -8.103 1.00 95.81 119 LEU A N 1
ATOM 949 C CA . LEU A 1 119 ? -9.141 -1.848 -6.707 1.00 95.81 119 LEU A CA 1
ATOM 950 C C . LEU A 1 119 ? -9.099 -0.560 -5.880 1.00 95.81 119 LEU A C 1
ATOM 952 O O . LEU A 1 119 ? -9.985 -0.346 -5.056 1.00 95.81 119 LEU A O 1
ATOM 956 N N . LEU A 1 120 ? -8.112 0.308 -6.114 1.00 93.94 120 LEU A N 1
ATOM 957 C CA . LEU A 1 120 ? -8.004 1.602 -5.439 1.00 93.94 120 LEU A CA 1
ATOM 958 C C . LEU A 1 120 ? -9.150 2.544 -5.823 1.00 93.94 120 LEU A C 1
ATOM 960 O O . LEU A 1 120 ? -9.744 3.157 -4.941 1.00 93.94 120 LEU A O 1
ATOM 964 N N . GLU A 1 121 ? -9.505 2.612 -7.106 1.00 96.12 121 GLU A N 1
ATOM 965 C CA . GLU A 1 121 ? -10.664 3.366 -7.593 1.00 96.12 121 GLU A CA 1
ATOM 966 C C . GLU A 1 121 ? -11.972 2.809 -7.022 1.00 96.12 121 GLU A C 1
ATOM 968 O O . GLU A 1 121 ? -12.833 3.554 -6.559 1.00 96.12 121 GLU A O 1
ATOM 973 N N . LYS A 1 122 ? -12.127 1.484 -6.989 1.00 95.00 122 LYS A N 1
ATOM 974 C CA . LYS A 1 122 ? -13.290 0.865 -6.352 1.00 95.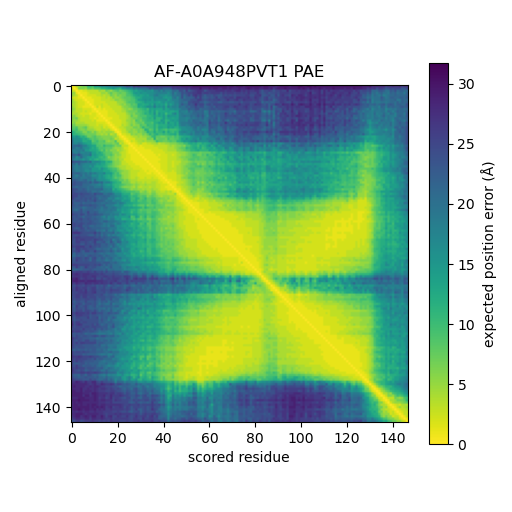00 122 LYS A CA 1
ATOM 975 C C . LYS A 1 122 ? -13.361 1.235 -4.869 1.00 95.00 122 LYS A C 1
ATOM 977 O O . LYS A 1 122 ? -14.418 1.641 -4.398 1.00 95.00 122 LYS A O 1
ATOM 982 N N . ALA A 1 123 ? -12.252 1.113 -4.140 1.00 93.44 123 ALA A N 1
ATOM 983 C CA . ALA A 1 123 ? -12.196 1.408 -2.712 1.00 93.44 123 ALA A CA 1
ATOM 984 C C . ALA A 1 123 ? -12.461 2.892 -2.404 1.00 93.44 123 ALA A C 1
ATOM 986 O O . ALA A 1 123 ? -13.136 3.181 -1.420 1.00 93.44 123 ALA A O 1
ATOM 987 N N . SER A 1 124 ? -11.982 3.825 -3.238 1.00 93.62 124 SER A N 1
ATOM 988 C CA . SER A 1 124 ? -12.189 5.269 -3.039 1.00 93.62 124 SER A CA 1
ATOM 989 C C . SER A 1 124 ? -13.649 5.698 -3.197 1.00 93.62 124 SER A C 1
ATOM 991 O O . SER A 1 124 ? -14.064 6.694 -2.608 1.00 93.62 124 SER A O 1
ATOM 993 N N . ASN A 1 125 ? -14.438 4.919 -3.938 1.00 95.25 125 ASN A N 1
ATOM 994 C CA . ASN A 1 125 ? -15.873 5.128 -4.121 1.00 95.25 125 ASN A CA 1
ATOM 995 C C . ASN A 1 125 ? -16.738 4.384 -3.085 1.00 95.25 125 ASN A C 1
ATOM 997 O O . ASN A 1 125 ? -17.967 4.424 -3.160 1.00 95.25 125 ASN A O 1
ATOM 1001 N N . MET A 1 126 ? -16.128 3.691 -2.119 1.00 92.69 126 MET A N 1
ATOM 1002 C CA . MET A 1 126 ? -16.826 2.920 -1.088 1.00 92.69 126 MET A CA 1
ATOM 1003 C C . MET A 1 126 ? -16.691 3.575 0.286 1.00 92.69 126 MET A C 1
ATOM 1005 O O . MET A 1 126 ? -15.733 4.288 0.583 1.00 92.69 126 MET A O 1
ATOM 1009 N N . LYS A 1 127 ? -17.645 3.288 1.178 1.00 90.75 127 LYS A N 1
ATOM 1010 C CA . LYS A 1 127 ? -17.478 3.634 2.590 1.00 90.75 127 LYS A CA 1
ATOM 1011 C C . LYS A 1 127 ? -16.397 2.733 3.181 1.00 90.75 127 LYS A C 1
ATOM 1013 O O . LYS A 1 127 ? -16.402 1.524 2.964 1.00 90.75 127 LYS A O 1
ATOM 1018 N N . CYS A 1 128 ? -15.489 3.305 3.959 1.00 84.88 128 CYS A N 1
ATOM 1019 C CA . CYS A 1 128 ? -14.382 2.564 4.551 1.00 84.88 128 CYS A CA 1
ATOM 1020 C C . CYS A 1 128 ? -14.518 2.497 6.066 1.00 84.88 128 CYS A C 1
ATOM 1022 O O . CYS A 1 128 ? -14.668 3.516 6.738 1.00 84.88 128 CYS A O 1
ATOM 1024 N N . ARG A 1 129 ? -14.383 1.286 6.608 1.00 81.44 129 ARG A N 1
ATOM 1025 C CA . ARG A 1 129 ? -14.153 1.060 8.032 1.00 81.44 129 ARG A CA 1
ATOM 1026 C C . ARG A 1 129 ? -13.051 0.022 8.195 1.00 81.44 129 ARG A C 1
ATOM 1028 O O . ARG A 1 129 ? -13.273 -1.173 8.024 1.00 81.44 129 ARG A O 1
ATOM 1035 N N . SER A 1 130 ? -11.858 0.495 8.539 1.00 69.25 130 SER A N 1
ATOM 1036 C CA . SER A 1 130 ? -10.666 -0.327 8.780 1.00 69.25 130 SER A CA 1
ATOM 1037 C C . SER A 1 130 ? -10.696 -1.074 10.119 1.00 69.25 130 SER A C 1
ATOM 1039 O O . SER A 1 130 ? -9.937 -2.023 10.297 1.00 69.25 130 SER A O 1
ATOM 1041 N N . TYR A 1 131 ? -11.588 -0.695 11.043 1.00 64.88 131 TYR A N 1
ATOM 1042 C CA . TYR A 1 131 ? -11.642 -1.249 12.399 1.00 64.88 131 TYR A CA 1
ATOM 1043 C C . TYR A 1 131 ? -12.898 -2.095 12.622 1.00 64.88 131 TYR A C 1
ATOM 1045 O O . TYR A 1 131 ? -14.018 -1.572 12.609 1.00 64.88 131 TYR A O 1
ATOM 1053 N N . LYS A 1 132 ? -12.720 -3.392 12.899 1.00 57.38 132 LYS A N 1
ATOM 1054 C CA . LYS A 1 132 ? -13.761 -4.188 13.567 1.00 57.38 132 LYS A CA 1
ATOM 1055 C C . LYS A 1 132 ? -13.747 -3.859 15.061 1.00 57.38 132 LYS A C 1
ATOM 1057 O O . LYS A 1 132 ? -12.685 -3.686 15.653 1.00 57.38 132 LYS A O 1
ATOM 1062 N N . LYS A 1 133 ? -14.929 -3.770 15.671 1.00 51.41 133 LYS A N 1
ATOM 1063 C CA . LYS A 1 133 ? -15.072 -3.636 17.128 1.00 51.41 133 LYS A CA 1
ATOM 1064 C C . LYS A 1 133 ? -14.384 -4.842 17.794 1.00 51.41 133 LYS A C 1
ATOM 1066 O O . LYS A 1 133 ? -14.711 -5.973 17.448 1.00 51.41 133 LYS A O 1
ATOM 1071 N N . GLY A 1 134 ? -13.419 -4.601 18.689 1.00 52.59 134 GLY A N 1
ATOM 1072 C CA . GLY A 1 134 ? -12.646 -5.655 19.369 1.00 52.59 134 GLY A CA 1
ATOM 1073 C C . GLY A 1 134 ? -11.388 -6.155 18.638 1.00 52.59 134 GLY A C 1
ATOM 1074 O O . GLY A 1 134 ? -10.918 -7.248 18.940 1.00 52.59 134 GLY A O 1
ATOM 1075 N N . PHE A 1 135 ? -10.853 -5.404 17.669 1.00 47.38 135 PHE A N 1
ATOM 1076 C CA . PHE A 1 135 ? -9.630 -5.765 16.938 1.00 47.38 135 PHE A CA 1
ATOM 1077 C C . PHE A 1 135 ? -8.390 -5.102 17.563 1.00 47.38 135 PHE A C 1
ATOM 1079 O O . PHE A 1 135 ? -8.311 -3.877 17.623 1.00 47.38 135 PHE A O 1
ATOM 1086 N N . ASP A 1 136 ? -7.414 -5.898 18.011 1.00 46.91 136 ASP A N 1
ATOM 1087 C CA . ASP A 1 136 ? -6.181 -5.396 18.633 1.00 46.91 136 ASP A CA 1
ATOM 1088 C C . ASP A 1 136 ? -5.204 -4.835 17.582 1.00 46.91 136 ASP A C 1
ATOM 1090 O O . ASP A 1 136 ? -4.651 -5.559 16.745 1.00 46.91 136 ASP A O 1
ATOM 1094 N N . TYR A 1 137 ? -4.975 -3.524 17.645 1.00 44.56 137 TYR A N 1
ATOM 1095 C CA . TYR A 1 137 ? -4.123 -2.751 16.739 1.00 44.56 137 TYR A CA 1
ATOM 1096 C C . TYR A 1 137 ? -2.647 -3.185 16.767 1.00 44.56 137 TYR A C 1
ATOM 1098 O O . TYR A 1 137 ? -1.927 -3.047 15.768 1.00 44.56 137 TYR A O 1
ATOM 1106 N N . LEU A 1 138 ? -2.183 -3.745 17.891 1.00 42.22 138 LEU A N 1
ATOM 1107 C CA . LEU A 1 138 ? -0.805 -4.217 18.029 1.00 42.22 138 LEU A CA 1
ATOM 1108 C C . LEU A 1 138 ? -0.518 -5.375 17.065 1.00 42.22 138 LEU A C 1
ATOM 1110 O O . LEU A 1 138 ? 0.566 -5.426 16.481 1.00 42.22 138 LEU A O 1
ATOM 1114 N N . SER A 1 139 ? -1.514 -6.222 16.793 1.00 44.56 139 SER A N 1
ATOM 1115 C CA . SER A 1 139 ? -1.396 -7.338 15.846 1.00 44.56 139 SER A CA 1
ATOM 1116 C C . SER A 1 139 ? -1.280 -6.883 14.381 1.00 44.56 139 SER A C 1
ATOM 1118 O O . SER A 1 139 ? -0.485 -7.433 13.617 1.00 44.56 139 SER A O 1
ATOM 1120 N N . PHE A 1 140 ? -2.003 -5.828 13.990 1.00 39.28 140 PHE A N 1
ATOM 1121 C CA . PHE A 1 140 ? -2.007 -5.303 12.620 1.00 39.28 140 PHE A CA 1
ATOM 1122 C C . PHE A 1 140 ? -0.698 -4.576 12.276 1.00 39.28 140 PHE A C 1
ATOM 1124 O O . PHE A 1 140 ? -0.104 -4.808 11.223 1.00 39.28 140 PHE A O 1
ATOM 1131 N N . SER A 1 141 ? -0.184 -3.756 13.202 1.00 40.88 141 SER A N 1
ATOM 1132 C CA . SER A 1 141 ? 1.109 -3.076 13.022 1.00 40.88 141 SER A CA 1
ATOM 1133 C C . SER A 1 141 ? 2.304 -4.041 12.991 1.00 40.88 141 SER A C 1
ATOM 1135 O O . SER A 1 141 ? 3.357 -3.712 12.442 1.00 40.88 141 SER A O 1
ATOM 1137 N N . ALA A 1 142 ? 2.166 -5.226 13.593 1.00 41.19 142 ALA A N 1
ATOM 1138 C CA . ALA A 1 142 ? 3.169 -6.282 13.539 1.00 41.19 142 ALA A CA 1
ATOM 1139 C C . ALA A 1 142 ? 3.139 -7.034 12.198 1.00 41.19 142 ALA A C 1
ATOM 1141 O O . ALA A 1 142 ? 4.191 -7.421 11.701 1.00 41.19 142 ALA A O 1
ATOM 1142 N N . GLN A 1 143 ? 1.969 -7.201 11.576 1.00 41.16 143 GLN A N 1
ATOM 1143 C CA . GLN A 1 143 ? 1.860 -7.825 10.251 1.00 41.16 143 GLN A CA 1
ATOM 1144 C C . GLN A 1 143 ? 2.446 -6.947 9.140 1.00 41.16 143 GLN A C 1
ATOM 1146 O O . GLN A 1 143 ? 3.116 -7.464 8.257 1.00 41.16 143 GLN A O 1
ATOM 1151 N N . LEU A 1 144 ? 2.269 -5.624 9.217 1.00 37.62 144 LEU A N 1
ATOM 1152 C CA . LEU A 1 144 ? 2.834 -4.687 8.236 1.00 37.62 144 LEU A CA 1
ATOM 1153 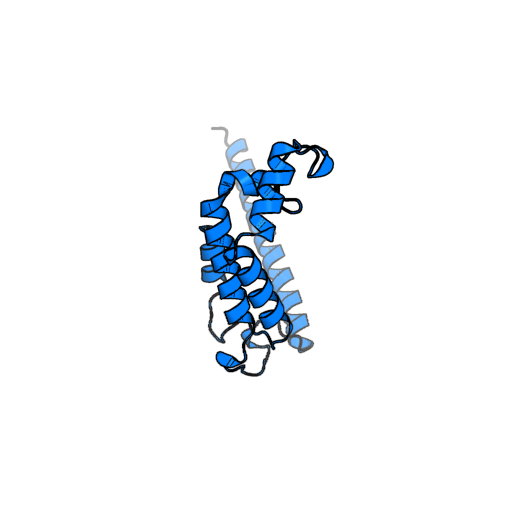C C . LEU A 1 144 ? 4.354 -4.493 8.359 1.00 37.62 144 LEU A C 1
ATOM 1155 O O . LEU A 1 144 ? 4.985 -4.059 7.407 1.00 37.62 144 LEU A O 1
ATOM 1159 N N . ARG A 1 145 ? 4.950 -4.798 9.519 1.00 39.09 145 ARG A N 1
ATOM 1160 C CA . ARG A 1 145 ? 6.410 -4.743 9.724 1.00 39.09 145 ARG A CA 1
ATOM 1161 C C . ARG A 1 145 ? 7.147 -6.003 9.265 1.00 39.09 145 ARG A C 1
ATOM 1163 O O . ARG A 1 145 ? 8.367 -5.974 9.176 1.00 39.09 145 ARG A O 1
ATOM 1170 N N . ASN A 1 146 ? 6.417 -7.091 9.025 1.00 36.81 146 ASN A N 1
ATOM 1171 C CA . ASN A 1 146 ? 6.966 -8.408 8.695 1.00 36.81 146 ASN A CA 1
ATOM 1172 C C . ASN A 1 146 ? 6.570 -8.888 7.282 1.00 36.81 146 ASN A C 1
ATOM 1174 O O . ASN A 1 146 ? 6.739 -10.070 6.981 1.00 36.81 146 ASN A O 1
ATOM 1178 N N . ALA A 1 147 ? 6.029 -7.999 6.445 1.00 40.47 147 ALA A N 1
ATOM 1179 C CA . ALA A 1 147 ? 5.738 -8.210 5.025 1.00 40.47 147 ALA A CA 1
ATOM 1180 C C . ALA A 1 147 ? 6.672 -7.336 4.175 1.00 40.47 147 ALA A C 1
ATOM 1182 O O . ALA A 1 147 ? 7.075 -7.793 3.079 1.00 40.47 147 ALA A O 1
#

Radius of gyration: 24.75 Å; Cα contacts (8 Å, |Δi|>4): 92; chains: 1; bounding box: 56×27×66 Å

pLDDT: mean 80.67, std 15.39, range [36.81, 96.62]

Mean predicted aligned error: 12.71 Å

Secondary structure (DSSP, 8-state):
--HHHHHHHHHHHHHHHHHHHHHHHHHHHHHHHHHHTT---SGGGS-PPP--GGGBHHHHHHHHHHHHHHHHHHTHHHHTT-TTT---TTHHHHS-HHHHHHHHHHHHH-HHHHHHHHHHHHHHTSB-----TT--HHHHHHHHH--

Sequence (147 aa):
MNKAIIAFLGTLVFALFLSTMLFASLLDAELQKLKQAGIPTAIEELNLPEIPDSENGALVYKEASKLIGDLVQKYRKEFEYMPYNGIVEGGWEKTPEEWKKKVADLILYNPEFARVYQLLEKASNMKCRSYKKGFDYLSFSAQLRNA

Foldseek 3Di:
DDPVVVVVVVVVVVVVVVVVVVVVVVVVVVVVVCVVVVHDPDPLSPPDDDDPPVQALLVLLVVLVVLVVVVCVVPVVLQLQDQPRHVDDPGNVPPPPVSVVVNVCCCPPPVSNVSSVVSVVVSVPGHHDNDDNPDDPVVVVVVVVVD

Solvent-accessible surface area (backbone atoms only — not comparable to full-atom values): 8575 Å² total; per-residue (Å²): 132,60,72,68,57,54,53,52,52,51,52,52,52,50,51,55,52,52,50,54,54,53,53,52,54,53,52,53,54,50,52,48,52,38,50,74,71,69,42,71,89,49,76,82,65,51,86,68,80,88,66,58,76,94,54,21,15,35,59,40,41,50,52,27,52,51,52,51,51,54,47,46,68,74,40,47,74,54,43,37,65,34,78,87,76,29,74,46,85,77,42,55,87,65,48,56,67,69,56,50,50,52,42,49,50,48,53,75,69,35,66,69,51,52,48,35,54,52,29,49,55,53,20,72,77,35,59,68,62,86,72,63,91,91,63,66,64,72,61,56,61,50,51,70,73,75,111